Protein AF-A0A2C9LNF5-F1 (afdb_monomer_lite)

Structure (mmCIF, N/CA/C/O backbone):
data_AF-A0A2C9LNF5-F1
#
_entry.id   AF-A0A2C9LNF5-F1
#
loop_
_atom_site.group_PDB
_atom_site.id
_atom_site.type_symbol
_atom_site.label_atom_id
_atom_site.label_alt_id
_atom_site.label_comp_id
_atom_site.label_asym_id
_atom_site.label_entity_id
_atom_site.label_seq_id
_atom_site.pdbx_PDB_ins_code
_atom_site.Cartn_x
_atom_site.Cartn_y
_atom_site.Cartn_z
_atom_site.occupancy
_atom_site.B_iso_or_equiv
_atom_site.auth_seq_id
_atom_site.auth_comp_id
_atom_site.auth_asym_id
_atom_site.auth_atom_id
_atom_site.pdbx_PDB_model_num
ATOM 1 N N . MET A 1 1 ? -12.904 -6.988 4.070 1.00 43.22 1 MET A N 1
ATOM 2 C CA . MET A 1 1 ? -13.895 -7.306 3.022 1.00 43.22 1 MET A CA 1
ATOM 3 C C . MET A 1 1 ? -14.003 -8.823 2.944 1.00 43.22 1 MET A C 1
ATOM 5 O O . MET A 1 1 ? -12.980 -9.474 3.076 1.00 43.22 1 MET A O 1
ATOM 9 N N . ALA A 1 2 ? -15.214 -9.385 2.893 1.00 41.91 2 ALA A N 1
ATOM 10 C CA . ALA A 1 2 ? -15.442 -10.833 2.857 1.00 41.91 2 ALA A CA 1
ATOM 11 C C . ALA A 1 2 ? -16.106 -11.181 1.522 1.00 41.91 2 ALA A C 1
ATOM 13 O O . ALA A 1 2 ? -17.320 -11.073 1.374 1.00 41.91 2 ALA A O 1
ATOM 14 N N . GLY A 1 3 ? -15.278 -11.528 0.546 1.00 46.22 3 GLY A N 1
ATOM 15 C CA . GLY A 1 3 ? -15.667 -11.915 -0.802 1.00 46.22 3 GLY A CA 1
ATOM 16 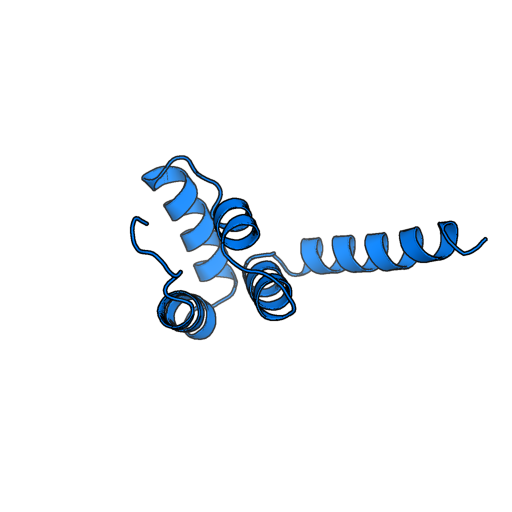C C . GLY A 1 3 ? -14.428 -12.466 -1.488 1.00 46.22 3 GLY A C 1
ATOM 17 O O . GLY A 1 3 ? -13.356 -11.886 -1.371 1.00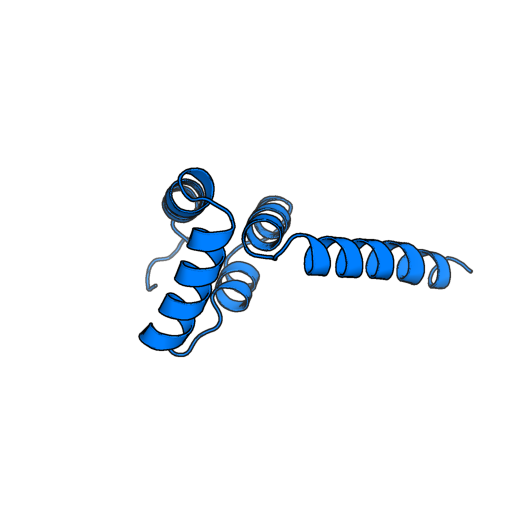 46.22 3 GLY A O 1
ATOM 18 N N . PHE A 1 4 ? -14.549 -13.643 -2.092 1.00 38.72 4 PHE A N 1
ATOM 19 C CA . PHE A 1 4 ? -13.458 -14.348 -2.757 1.00 38.72 4 PHE A CA 1
ATOM 20 C C . PHE A 1 4 ? -13.076 -13.565 -4.022 1.00 38.72 4 PHE A C 1
ATOM 22 O O . PHE A 1 4 ? -13.697 -13.741 -5.067 1.00 38.72 4 PHE A O 1
ATOM 29 N N . GLY A 1 5 ? -12.124 -12.644 -3.888 1.00 52.31 5 GLY A N 1
ATOM 30 C CA . GLY A 1 5 ? -11.744 -11.688 -4.924 1.00 52.31 5 GLY A CA 1
ATOM 31 C C . GLY A 1 5 ? -11.922 -10.252 -4.445 1.00 52.31 5 GLY A C 1
ATOM 32 O O . GLY A 1 5 ? -13.027 -9.806 -4.139 1.00 52.31 5 GLY A O 1
ATOM 33 N N . THR A 1 6 ? -10.810 -9.535 -4.378 1.00 60.12 6 THR A N 1
ATOM 34 C CA . THR A 1 6 ? -10.757 -8.097 -4.135 1.00 60.12 6 THR A CA 1
ATOM 35 C C . THR A 1 6 ? -11.476 -7.373 -5.268 1.00 60.12 6 THR A C 1
ATOM 37 O O . THR A 1 6 ? -11.219 -7.662 -6.434 1.00 60.12 6 THR A O 1
ATOM 40 N N . ASP A 1 7 ? -12.344 -6.404 -4.966 1.00 68.38 7 ASP A N 1
ATOM 41 C CA . ASP A 1 7 ? -12.909 -5.513 -5.984 1.00 68.38 7 ASP A CA 1
ATOM 42 C C . ASP A 1 7 ? -11.817 -4.562 -6.509 1.00 68.38 7 ASP A C 1
ATOM 44 O O . ASP A 1 7 ? -11.781 -3.372 -6.186 1.00 68.38 7 ASP A O 1
ATOM 48 N N . GLU A 1 8 ? -10.900 -5.083 -7.323 1.00 70.44 8 GLU A N 1
ATOM 49 C CA . GLU A 1 8 ? -9.814 -4.335 -7.966 1.00 70.44 8 GLU A CA 1
ATOM 50 C C . GLU A 1 8 ? -10.377 -3.123 -8.713 1.00 70.44 8 GLU A C 1
ATOM 52 O O . GLU A 1 8 ? -9.839 -2.023 -8.623 1.00 70.44 8 GLU A O 1
ATOM 57 N N . ALA A 1 9 ? -11.537 -3.290 -9.356 1.00 70.75 9 ALA A N 1
ATOM 58 C CA . ALA A 1 9 ? -12.273 -2.212 -10.002 1.00 70.75 9 ALA A CA 1
ATOM 59 C C . ALA A 1 9 ? -12.705 -1.110 -9.019 1.00 70.75 9 ALA A C 1
ATOM 61 O O . ALA A 1 9 ? -12.576 0.071 -9.339 1.00 70.75 9 ALA A O 1
ATOM 62 N N . ALA A 1 10 ? -13.173 -1.458 -7.815 1.00 74.62 10 ALA A N 1
ATOM 63 C CA . ALA A 1 10 ? -13.539 -0.472 -6.799 1.00 74.62 10 ALA A CA 1
ATOM 64 C C . ALA A 1 10 ? -12.299 0.250 -6.256 1.00 74.62 10 ALA A C 1
ATOM 66 O O . ALA A 1 10 ? -12.323 1.471 -6.098 1.00 74.62 10 ALA A O 1
ATOM 67 N N . ILE A 1 11 ? -11.195 -0.473 -6.045 1.00 76.31 11 ILE A N 1
ATOM 68 C CA . ILE A 1 11 ? -9.913 0.113 -5.632 1.00 76.31 11 ILE A CA 1
ATOM 69 C C . ILE A 1 11 ? -9.403 1.080 -6.704 1.00 76.31 11 ILE A C 1
ATOM 71 O O . ILE A 1 11 ? -9.044 2.206 -6.371 1.00 76.31 11 ILE A O 1
ATOM 75 N N . ILE A 1 12 ? -9.436 0.709 -7.988 1.00 76.62 12 ILE A N 1
ATOM 76 C CA . ILE A 1 12 ? -9.060 1.595 -9.104 1.00 76.62 12 ILE A CA 1
ATOM 77 C C . ILE A 1 12 ? -9.976 2.805 -9.155 1.00 76.62 12 ILE A C 1
ATOM 79 O O . ILE A 1 12 ? -9.502 3.915 -9.362 1.00 76.62 12 ILE A O 1
ATOM 83 N N . HIS A 1 13 ? -11.279 2.626 -8.963 1.00 78.38 13 HIS A N 1
ATOM 84 C CA . HIS A 1 13 ? -12.223 3.731 -9.046 1.00 78.38 13 HIS A CA 1
ATOM 85 C C . HIS A 1 13 ? -12.022 4.732 -7.901 1.00 78.38 13 HIS A C 1
ATOM 87 O O . HIS A 1 13 ? -12.071 5.943 -8.122 1.00 78.38 13 HIS A O 1
ATOM 93 N N . ILE A 1 14 ? -11.741 4.240 -6.691 1.00 76.94 14 ILE A N 1
ATOM 94 C CA . ILE A 1 14 ? -11.433 5.068 -5.521 1.00 76.94 14 ILE A CA 1
ATOM 95 C C . ILE A 1 14 ? -10.045 5.695 -5.670 1.00 76.94 14 ILE A C 1
ATOM 97 O O . ILE A 1 14 ? -9.899 6.894 -5.502 1.00 76.94 14 ILE A O 1
ATOM 101 N N . LEU A 1 15 ? -9.003 4.961 -6.042 1.00 77.88 15 LEU A N 1
ATOM 102 C CA . LEU A 1 15 ? -7.678 5.563 -6.196 1.00 77.88 15 LEU A CA 1
ATOM 103 C C . LEU A 1 15 ? -7.639 6.517 -7.399 1.00 77.88 15 LEU A C 1
ATOM 105 O O . LEU A 1 15 ? -7.155 7.635 -7.277 1.00 77.88 15 LEU A O 1
ATOM 109 N N . GLY A 1 16 ? -8.191 6.126 -8.541 1.00 78.12 16 GLY A N 1
ATOM 110 C CA . GLY A 1 16 ? -8.145 6.864 -9.803 1.00 78.12 16 GLY A CA 1
ATOM 111 C C . GLY A 1 16 ? -8.889 8.201 -9.797 1.00 78.12 16 GLY A C 1
ATOM 112 O O . GLY A 1 16 ? -8.435 9.130 -10.458 1.00 78.12 16 GLY A O 1
ATOM 113 N N . ASN A 1 17 ? -9.972 8.338 -9.024 1.00 80.75 17 ASN A N 1
ATOM 114 C CA . ASN A 1 17 ? -10.775 9.572 -8.983 1.00 80.75 17 ASN A CA 1
ATOM 115 C C . ASN A 1 17 ? -10.373 10.570 -7.883 1.00 80.75 17 ASN A C 1
ATOM 117 O O . ASN A 1 17 ? -10.976 11.637 -7.792 1.00 80.75 17 ASN A O 1
ATOM 121 N N . HIS A 1 18 ? -9.385 10.255 -7.041 1.00 80.19 18 HIS A N 1
ATOM 122 C CA . HIS A 1 18 ? -9.041 11.087 -5.883 1.00 80.19 18 HIS A CA 1
ATOM 123 C C . HIS A 1 18 ? -7.634 11.685 -5.992 1.00 80.19 18 HIS A C 1
ATOM 125 O O . HIS A 1 18 ? -6.692 11.063 -6.489 1.00 80.19 18 HIS A O 1
ATOM 131 N N . ASN A 1 19 ? -7.450 12.897 -5.475 1.00 81.81 19 ASN A N 1
ATOM 132 C CA . ASN A 1 19 ? -6.133 13.531 -5.397 1.00 81.81 19 ASN A CA 1
ATOM 133 C C . ASN A 1 19 ? -5.237 12.839 -4.358 1.00 81.81 19 ASN A C 1
ATOM 135 O O . ASN A 1 19 ? -5.717 12.165 -3.450 1.00 81.81 19 ASN A O 1
ATOM 139 N N . CYS A 1 20 ? -3.918 13.025 -4.462 1.00 77.19 20 CYS A N 1
ATOM 140 C CA . CYS A 1 20 ? -2.949 12.409 -3.544 1.00 77.19 20 CYS A CA 1
ATOM 141 C C . CYS A 1 20 ? -3.269 12.697 -2.062 1.00 77.19 20 CYS A C 1
ATOM 143 O O . CYS A 1 20 ? -3.210 11.790 -1.239 1.00 77.19 20 CYS A O 1
ATOM 145 N N . GLN A 1 21 ? -3.695 13.921 -1.726 1.00 81.25 21 GLN A N 1
ATOM 146 C CA . GLN A 1 21 ? -4.092 14.262 -0.353 1.00 81.25 21 GLN A CA 1
ATOM 147 C C . GLN A 1 21 ? -5.329 13.484 0.111 1.00 81.25 21 GLN A C 1
ATOM 149 O O . GLN A 1 21 ? -5.306 12.894 1.185 1.00 81.25 21 GLN A O 1
ATOM 154 N N . GLN A 1 22 ? -6.361 13.398 -0.731 1.00 86.06 22 GLN A N 1
ATOM 155 C CA . GLN A 1 22 ? -7.571 12.629 -0.431 1.00 86.06 22 GLN A CA 1
ATOM 156 C C . GLN A 1 22 ? -7.260 11.140 -0.257 1.00 86.06 22 GLN A C 1
ATOM 158 O O . GLN A 1 22 ? -7.802 10.494 0.630 1.00 86.06 22 GLN A O 1
ATOM 163 N N . ARG A 1 23 ? -6.341 10.583 -1.054 1.00 83.75 23 ARG A N 1
ATOM 164 C CA . ARG A 1 23 ? -5.900 9.187 -0.901 1.00 83.75 23 ARG A CA 1
ATOM 165 C C . ARG A 1 23 ? -5.222 8.935 0.446 1.00 83.75 23 ARG A C 1
ATOM 167 O O . ARG A 1 23 ? -5.463 7.900 1.062 1.00 83.75 23 ARG A O 1
ATOM 174 N N . ILE A 1 24 ? -4.421 9.886 0.926 1.00 82.31 24 ILE A N 1
ATOM 175 C CA . ILE A 1 24 ? -3.793 9.812 2.253 1.00 82.31 24 ILE A CA 1
ATOM 176 C C . ILE A 1 24 ? -4.857 9.881 3.355 1.00 82.31 24 ILE A C 1
ATOM 178 O O . ILE A 1 24 ? -4.814 9.086 4.294 1.00 82.31 24 ILE A O 1
ATOM 182 N N . GLU A 1 25 ? -5.832 10.782 3.229 1.00 86.19 25 GLU A N 1
ATOM 183 C CA . GLU A 1 25 ? -6.952 10.891 4.171 1.00 86.19 25 GLU A CA 1
ATOM 184 C C . GLU A 1 25 ? -7.801 9.615 4.197 1.00 86.19 25 GLU A C 1
ATOM 186 O O . GLU A 1 25 ? -8.129 9.122 5.273 1.00 86.19 25 GLU A O 1
ATOM 191 N N . ILE A 1 26 ? -8.086 9.015 3.038 1.00 84.38 26 ILE A N 1
ATOM 192 C CA . ILE A 1 26 ? -8.800 7.735 2.933 1.00 84.38 26 ILE A CA 1
ATOM 193 C C . ILE A 1 26 ? -8.018 6.621 3.635 1.00 84.38 26 ILE A C 1
ATOM 195 O O . ILE A 1 26 ? -8.608 5.842 4.382 1.00 84.38 26 ILE A O 1
ATOM 199 N N . ALA A 1 27 ? -6.696 6.556 3.460 1.00 82.44 27 ALA A N 1
ATOM 200 C CA . ALA A 1 27 ? -5.866 5.566 4.145 1.00 82.44 27 ALA A CA 1
ATOM 201 C C . ALA A 1 27 ? -5.902 5.737 5.677 1.00 82.44 27 ALA A C 1
ATOM 203 O O . ALA A 1 27 ? -5.978 4.750 6.413 1.00 82.44 27 ALA A O 1
ATOM 204 N N . GLN A 1 28 ? -5.898 6.980 6.167 1.00 85.38 28 GLN A N 1
ATOM 205 C CA . GLN A 1 28 ? -6.028 7.290 7.595 1.00 85.38 28 GLN A CA 1
ATOM 206 C C . GLN A 1 28 ? -7.428 6.965 8.134 1.00 85.38 28 GLN A C 1
ATOM 208 O O . GLN A 1 28 ? -7.563 6.367 9.206 1.00 85.38 28 GLN A O 1
ATOM 213 N N . ALA A 1 29 ? -8.472 7.311 7.381 1.00 86.81 29 ALA A N 1
ATOM 214 C CA . ALA A 1 29 ? -9.857 7.010 7.719 1.00 86.81 29 ALA A CA 1
ATOM 215 C C . ALA A 1 29 ? -10.101 5.496 7.760 1.00 86.81 29 ALA A C 1
ATOM 217 O O . ALA A 1 29 ? -10.704 5.006 8.711 1.00 86.81 29 ALA A O 1
ATOM 218 N N . TYR A 1 30 ? -9.557 4.737 6.803 1.00 84.50 30 TYR A N 1
ATOM 219 C CA . TYR A 1 30 ? -9.623 3.273 6.787 1.00 84.50 30 TYR A CA 1
ATOM 220 C C . TYR A 1 30 ? -8.947 2.664 8.017 1.00 84.50 30 TYR A C 1
ATOM 222 O O . TYR A 1 30 ? -9.527 1.806 8.683 1.00 84.50 30 TYR A O 1
ATOM 230 N N . LYS A 1 31 ? -7.761 3.170 8.379 1.00 85.44 31 LYS A N 1
ATOM 231 C CA . LYS A 1 31 ? -7.055 2.747 9.594 1.00 85.44 31 LYS A CA 1
ATOM 232 C C . LYS A 1 31 ? -7.868 3.011 10.858 1.00 85.44 31 LYS A C 1
ATOM 234 O O . LYS A 1 31 ? -7.882 2.176 11.755 1.00 85.44 31 LYS A O 1
ATOM 239 N N . THR A 1 32 ? -8.568 4.139 10.913 1.00 87.19 32 THR A N 1
ATOM 240 C CA . THR A 1 32 ? -9.409 4.510 12.061 1.00 87.19 32 THR A CA 1
ATOM 241 C C . THR A 1 32 ? -10.691 3.677 12.122 1.00 87.19 32 THR A C 1
ATOM 243 O O . THR A 1 32 ? -11.093 3.250 13.199 1.00 87.19 32 THR A O 1
ATOM 246 N N . ALA A 1 33 ? -11.320 3.415 10.975 1.00 85.88 33 ALA A N 1
ATOM 247 C CA . ALA A 1 33 ? -12.592 2.704 10.886 1.00 85.88 33 ALA A CA 1
ATOM 248 C C . ALA A 1 33 ? -12.455 1.187 11.091 1.00 85.88 33 ALA A C 1
ATOM 250 O O . ALA A 1 33 ? -13.294 0.579 11.750 1.00 85.88 33 ALA A O 1
ATOM 251 N N . TYR A 1 34 ? -11.404 0.576 10.537 1.00 81.00 34 TYR A N 1
ATOM 252 C CA . TYR A 1 34 ? -11.220 -0.880 10.536 1.00 81.00 34 TYR A CA 1
ATOM 253 C C . TYR A 1 34 ? -10.069 -1.357 11.426 1.00 81.00 34 TYR A C 1
ATOM 255 O O . TYR A 1 34 ? -9.892 -2.563 11.593 1.00 81.00 34 TYR A O 1
ATOM 263 N N . GLY A 1 35 ? -9.260 -0.444 11.974 1.00 82.12 35 GLY A N 1
ATOM 264 C CA . GLY A 1 35 ? -8.082 -0.789 12.779 1.00 82.12 35 GLY A CA 1
ATOM 265 C C . GLY A 1 35 ? -6.965 -1.477 11.986 1.00 82.12 35 GLY A C 1
ATOM 266 O O . GLY A 1 35 ? -6.034 -2.011 12.585 1.00 82.12 35 GLY A O 1
ATOM 267 N N . LYS A 1 36 ? -7.056 -1.493 10.651 1.00 80.44 36 LYS A N 1
ATOM 268 C CA . LYS A 1 36 ? -6.121 -2.167 9.744 1.00 80.44 36 LYS A CA 1
ATOM 269 C C . LYS A 1 36 ? -5.461 -1.169 8.808 1.00 80.44 36 LYS A C 1
ATOM 271 O O . LYS A 1 36 ? -6.089 -0.216 8.354 1.00 80.44 36 LYS A O 1
ATOM 276 N N . ASP A 1 37 ? -4.195 -1.402 8.493 1.00 82.62 37 ASP A N 1
ATOM 277 C CA . ASP A 1 37 ? -3.480 -0.598 7.510 1.00 82.62 37 ASP A CA 1
ATOM 278 C C . ASP A 1 37 ? -3.927 -0.982 6.093 1.00 82.62 37 ASP A C 1
ATOM 280 O O . ASP A 1 37 ? -3.665 -2.093 5.636 1.00 82.62 37 ASP A O 1
ATOM 284 N N . LEU A 1 38 ? -4.562 -0.037 5.388 1.00 81.31 38 LEU A N 1
ATOM 285 C CA . LEU A 1 38 ? -5.031 -0.213 4.006 1.00 81.31 38 LEU A CA 1
ATOM 286 C C . LEU A 1 38 ? -3.907 -0.700 3.078 1.00 81.31 38 LEU A C 1
ATOM 288 O O . LEU A 1 38 ? -4.124 -1.573 2.249 1.00 81.31 38 LEU A O 1
ATOM 292 N N . LEU A 1 39 ? -2.693 -0.167 3.258 1.00 79.44 39 LEU A N 1
ATOM 293 C CA . LEU A 1 39 ? -1.500 -0.587 2.517 1.00 79.44 39 LEU A CA 1
ATOM 294 C C . LEU A 1 39 ? -1.199 -2.079 2.703 1.00 79.44 39 LEU A C 1
ATOM 296 O O . LEU A 1 39 ? -0.869 -2.751 1.735 1.00 79.44 39 LEU A O 1
ATOM 300 N N . SER A 1 40 ? -1.303 -2.592 3.929 1.00 80.88 40 SER A N 1
ATOM 301 C CA . SER A 1 40 ? -1.009 -3.994 4.238 1.00 80.88 40 SER A CA 1
ATOM 302 C C . SER A 1 40 ? -2.091 -4.932 3.709 1.00 80.88 40 SER A C 1
ATOM 304 O O . SER A 1 40 ? -1.765 -6.011 3.228 1.00 80.88 40 SER A O 1
ATOM 306 N N . ASP A 1 41 ? -3.356 -4.510 3.773 1.00 82.12 41 ASP A N 1
ATOM 307 C CA . ASP A 1 41 ? -4.499 -5.252 3.223 1.00 82.12 41 ASP A CA 1
ATOM 308 C C . ASP A 1 41 ? -4.353 -5.379 1.696 1.00 82.12 41 ASP A C 1
ATOM 310 O O . ASP A 1 41 ? -4.355 -6.482 1.164 1.00 82.12 41 ASP A O 1
ATOM 314 N N . ILE A 1 42 ? -4.078 -4.266 1.003 1.00 79.69 42 ILE A N 1
ATOM 315 C CA . ILE A 1 42 ? -3.812 -4.240 -0.447 1.00 79.69 42 ILE A CA 1
ATOM 316 C C . ILE A 1 42 ? -2.618 -5.130 -0.805 1.00 79.69 42 ILE A C 1
ATOM 318 O O . ILE A 1 42 ? -2.675 -5.850 -1.794 1.00 79.69 42 ILE A O 1
ATOM 322 N N . LYS A 1 43 ? -1.560 -5.126 0.013 1.00 80.06 43 LYS A N 1
ATOM 323 C CA . LYS A 1 43 ? -0.376 -5.970 -0.194 1.00 80.06 43 LYS A CA 1
ATOM 324 C C . 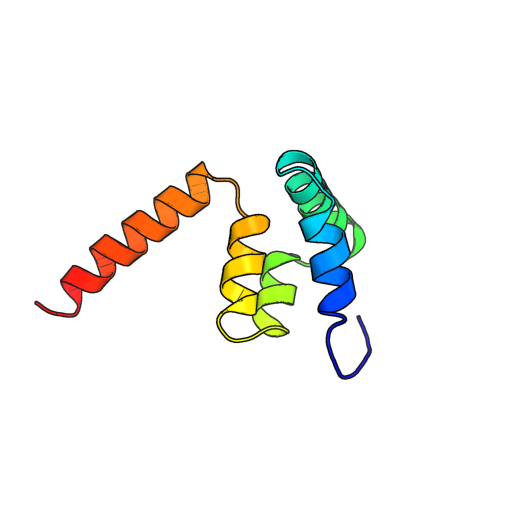LYS A 1 43 ? -0.646 -7.469 -0.024 1.00 80.06 43 LYS A C 1
ATOM 326 O O . LYS A 1 43 ? 0.064 -8.295 -0.580 1.00 80.06 43 LYS A O 1
ATOM 331 N N . SER A 1 44 ? -1.602 -7.821 0.830 1.00 79.88 44 SER A N 1
ATOM 332 C CA . SER A 1 44 ? -1.958 -9.216 1.099 1.00 79.88 44 SER A CA 1
ATOM 333 C C . SER A 1 44 ? -2.947 -9.762 0.073 1.00 79.88 44 SER A C 1
ATOM 335 O O . SER A 1 44 ? -2.978 -10.966 -0.159 1.00 79.88 44 SER A O 1
ATOM 337 N N . GLU A 1 45 ? -3.767 -8.881 -0.496 1.00 78.38 45 GLU A N 1
ATOM 338 C CA . GLU A 1 45 ? -4.884 -9.234 -1.371 1.00 78.38 45 GLU A CA 1
ATOM 339 C C . GLU A 1 45 ? -4.554 -9.073 -2.863 1.00 78.38 45 GLU A C 1
ATOM 341 O O . GLU A 1 45 ? -5.177 -9.722 -3.700 1.00 78.38 45 GLU A O 1
ATOM 346 N N . LEU A 1 46 ? -3.592 -8.214 -3.217 1.00 80.19 46 LEU A N 1
ATOM 347 C CA . LEU A 1 46 ? -3.127 -8.009 -4.591 1.00 80.19 46 LEU A CA 1
ATOM 348 C C . LEU A 1 46 ? -1.724 -8.581 -4.770 1.00 80.19 46 LEU A C 1
ATOM 350 O O . LEU A 1 46 ? -0.932 -8.621 -3.835 1.00 80.19 46 LEU A O 1
ATOM 354 N N . THR A 1 47 ? -1.408 -8.998 -5.993 1.00 77.12 47 THR A N 1
ATOM 355 C CA . THR A 1 47 ? -0.072 -9.476 -6.369 1.00 77.12 47 THR A CA 1
ATOM 356 C C . THR A 1 47 ? 0.327 -8.946 -7.744 1.00 77.12 47 THR A C 1
ATOM 358 O O . THR A 1 47 ? -0.518 -8.727 -8.611 1.00 77.12 47 THR A O 1
ATOM 361 N N . GLY A 1 48 ? 1.631 -8.750 -7.953 1.00 80.69 48 GLY A N 1
ATOM 362 C CA . GLY A 1 48 ? 2.200 -8.327 -9.239 1.00 80.69 48 GLY A CA 1
ATOM 363 C C . GLY A 1 48 ? 2.191 -6.810 -9.452 1.00 80.69 48 GLY A C 1
ATOM 364 O O . GLY A 1 48 ? 2.211 -6.033 -8.500 1.00 80.69 48 GLY A O 1
ATOM 365 N N . ASP A 1 49 ? 2.162 -6.373 -10.713 1.00 79.69 49 ASP A N 1
ATOM 366 C CA . ASP A 1 49 ? 2.305 -4.952 -11.079 1.00 79.69 49 ASP A CA 1
ATOM 367 C C . ASP A 1 49 ? 1.184 -4.067 -10.513 1.00 79.69 49 ASP A C 1
ATOM 369 O O . ASP A 1 49 ? 1.378 -2.889 -10.209 1.00 79.69 49 ASP A O 1
ATOM 373 N N . PHE A 1 50 ? -0.006 -4.643 -10.341 1.00 79.38 50 PHE A N 1
ATOM 374 C CA . PHE A 1 50 ? -1.174 -3.929 -9.845 1.00 79.38 50 PHE A CA 1
ATOM 375 C C . PHE A 1 50 ? -1.043 -3.542 -8.361 1.00 79.38 50 PHE A C 1
ATOM 377 O O . PHE A 1 50 ? -1.444 -2.442 -7.965 1.00 79.38 50 PHE A O 1
ATOM 384 N N . GLU A 1 51 ? -0.403 -4.400 -7.561 1.00 83.00 51 GLU A N 1
ATOM 385 C CA . GLU A 1 51 ? -0.018 -4.101 -6.179 1.00 83.00 51 GLU A CA 1
ATOM 386 C C . GLU A 1 51 ? 0.945 -2.908 -6.147 1.00 83.00 51 GLU A C 1
ATOM 388 O O . GLU A 1 51 ? 0.703 -1.931 -5.435 1.00 83.00 51 GLU A O 1
ATOM 393 N N . GLU A 1 52 ? 2.007 -2.946 -6.960 1.00 81.88 52 GLU A N 1
ATOM 394 C CA . GLU A 1 52 ? 3.055 -1.919 -6.957 1.00 81.88 52 GLU A CA 1
ATOM 395 C C . GLU A 1 52 ? 2.49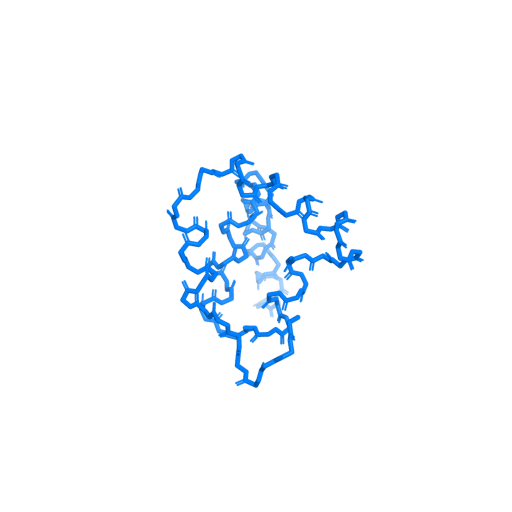5 -0.540 -7.343 1.00 81.88 52 GLU A C 1
ATOM 397 O O . GLU A 1 52 ? 2.808 0.463 -6.693 1.00 81.88 52 GLU A O 1
ATOM 402 N N . VAL A 1 53 ? 1.578 -0.485 -8.315 1.00 83.81 53 VAL A N 1
ATOM 403 C CA . VAL A 1 53 ? 0.880 0.753 -8.699 1.00 83.81 53 VAL A CA 1
ATOM 404 C C . VAL A 1 53 ? -0.044 1.254 -7.586 1.00 83.81 53 VAL A C 1
ATOM 406 O O . VAL A 1 53 ? -0.018 2.443 -7.258 1.00 83.81 53 VAL A O 1
ATOM 409 N N . CYS A 1 54 ? -0.847 0.388 -6.962 1.00 82.69 54 CYS A N 1
ATOM 410 C CA . CYS A 1 54 ? -1.744 0.803 -5.878 1.00 82.69 54 CYS A CA 1
ATOM 411 C C . CYS A 1 54 ? -0.970 1.324 -4.659 1.00 82.69 54 CYS A C 1
ATOM 413 O O . CYS A 1 54 ? -1.317 2.370 -4.101 1.00 82.69 54 CYS A O 1
ATOM 415 N N . LEU A 1 55 ? 0.113 0.640 -4.278 1.00 81.94 55 LEU A N 1
ATOM 416 C CA . LEU A 1 55 ? 1.016 1.078 -3.213 1.00 81.94 55 LEU A CA 1
ATOM 417 C C . LEU A 1 55 ? 1.663 2.423 -3.557 1.00 81.94 55 LEU A C 1
ATOM 419 O O . LEU A 1 55 ? 1.743 3.300 -2.693 1.00 81.94 55 LEU A O 1
ATOM 423 N N . ALA A 1 56 ? 2.083 2.614 -4.810 1.00 83.50 56 ALA A N 1
ATOM 424 C CA . ALA A 1 56 ? 2.674 3.866 -5.265 1.00 83.50 56 ALA A CA 1
ATOM 425 C C . ALA A 1 56 ? 1.694 5.041 -5.169 1.00 83.50 56 ALA A C 1
ATOM 427 O O . ALA A 1 56 ? 2.056 6.116 -4.697 1.00 83.50 56 ALA A O 1
ATOM 428 N N . LEU A 1 57 ? 0.435 4.822 -5.546 1.00 83.69 57 LEU A N 1
ATOM 429 C CA . LEU A 1 57 ? -0.616 5.840 -5.505 1.00 83.69 57 LEU A CA 1
ATOM 430 C C . LEU A 1 57 ? -1.047 6.221 -4.080 1.00 83.69 57 LEU A C 1
ATOM 432 O O . LEU A 1 57 ? -1.490 7.348 -3.857 1.00 83.69 57 LEU A O 1
ATOM 436 N N . LEU A 1 58 ? -0.938 5.297 -3.125 1.00 82.00 58 LEU A N 1
ATOM 437 C CA . LEU A 1 58 ? -1.253 5.525 -1.709 1.00 82.00 58 LEU A CA 1
ATOM 438 C C . LEU A 1 58 ? -0.071 6.075 -0.903 1.00 82.00 58 LEU A C 1
ATOM 440 O O . LEU A 1 58 ? -0.244 6.501 0.242 1.00 82.00 58 LEU A O 1
ATOM 444 N N . THR A 1 59 ? 1.129 6.076 -1.479 1.00 83.00 59 THR A N 1
ATOM 445 C CA . THR A 1 59 ? 2.343 6.536 -0.808 1.00 83.00 59 THR A CA 1
ATOM 446 C C . THR A 1 59 ? 2.634 7.989 -1.193 1.00 83.00 59 THR A C 1
ATOM 448 O O . THR A 1 59 ? 2.635 8.326 -2.375 1.00 83.00 59 THR A O 1
ATOM 451 N N . PRO A 1 60 ? 2.908 8.891 -0.229 1.00 83.25 60 PRO A N 1
ATOM 452 C CA . PRO A 1 60 ? 3.300 10.255 -0.561 1.00 83.25 60 PRO A CA 1
ATOM 453 C C . PRO A 1 60 ? 4.595 10.252 -1.390 1.00 83.25 60 PRO A C 1
ATOM 455 O O . PRO A 1 60 ? 5.502 9.472 -1.081 1.00 83.25 60 PRO A O 1
ATOM 458 N N . PRO A 1 61 ? 4.740 11.161 -2.373 1.00 81.25 61 PRO A N 1
ATOM 459 C CA . PRO A 1 61 ? 5.821 11.115 -3.362 1.00 81.25 61 PRO A CA 1
ATOM 460 C C . PRO A 1 61 ? 7.208 11.063 -2.714 1.00 81.25 61 PRO A C 1
ATOM 462 O O . PRO A 1 61 ? 8.011 10.209 -3.044 1.00 81.25 61 PRO A O 1
ATOM 465 N N . ARG A 1 62 ? 7.435 11.851 -1.656 1.00 85.19 62 ARG A N 1
ATOM 466 C CA . ARG A 1 62 ? 8.708 11.870 -0.909 1.00 85.19 62 ARG A CA 1
ATOM 467 C C . ARG A 1 62 ? 9.105 10.505 -0.339 1.00 85.19 62 ARG A C 1
ATOM 469 O O . ARG A 1 62 ? 10.285 10.181 -0.261 1.00 85.19 62 ARG A O 1
ATOM 476 N N . LYS A 1 63 ? 8.121 9.728 0.123 1.00 85.69 63 LYS A N 1
ATOM 477 C CA . LYS A 1 63 ? 8.350 8.398 0.696 1.00 85.69 63 LYS A CA 1
ATOM 478 C C . LYS A 1 63 ? 8.550 7.371 -0.413 1.00 85.69 63 LYS A C 1
ATOM 480 O O . LYS A 1 63 ? 9.425 6.525 -0.273 1.00 85.69 63 LYS A O 1
ATOM 485 N N . LEU A 1 64 ? 7.799 7.495 -1.507 1.00 85.56 64 LEU A N 1
ATOM 486 C CA . LEU A 1 64 ? 7.989 6.679 -2.699 1.00 85.56 64 LEU A CA 1
ATO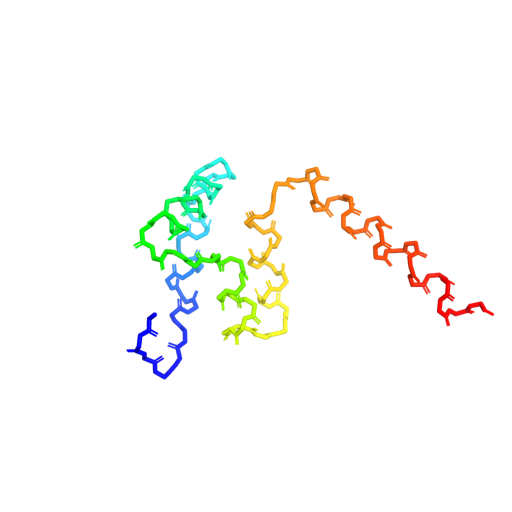M 487 C C . LEU A 1 64 ? 9.397 6.871 -3.278 1.00 85.56 64 LEU A C 1
ATOM 489 O O . LEU A 1 64 ? 10.106 5.891 -3.472 1.00 85.56 64 LEU A O 1
ATOM 493 N N . ASP A 1 65 ? 9.836 8.116 -3.451 1.00 85.50 65 ASP A N 1
ATOM 494 C CA . ASP A 1 65 ? 11.172 8.455 -3.945 1.00 85.50 65 ASP A CA 1
ATOM 495 C C . ASP A 1 65 ? 12.260 7.853 -3.050 1.00 85.50 65 ASP A C 1
ATOM 497 O O . ASP A 1 65 ? 13.179 7.197 -3.534 1.00 85.50 65 ASP A O 1
ATOM 501 N N . ALA A 1 66 ? 12.128 8.001 -1.727 1.00 88.38 66 ALA A N 1
ATOM 502 C CA . ALA A 1 66 ? 13.060 7.405 -0.773 1.00 88.38 66 ALA A CA 1
ATOM 503 C C . ALA A 1 66 ? 13.080 5.869 -0.856 1.00 88.38 66 ALA A C 1
ATOM 505 O O . ALA A 1 66 ? 14.151 5.266 -0.786 1.00 88.38 66 ALA A O 1
ATOM 506 N N . GLN A 1 67 ? 11.920 5.227 -1.030 1.00 86.44 67 GLN A N 1
ATOM 507 C CA . GLN A 1 67 ? 11.827 3.775 -1.199 1.00 86.44 67 GLN A CA 1
ATOM 508 C C . GLN A 1 67 ? 12.468 3.310 -2.508 1.00 86.44 67 GLN A C 1
ATOM 510 O O . GLN A 1 67 ? 13.199 2.323 -2.494 1.00 86.44 67 GLN A O 1
ATOM 515 N N . GLN A 1 68 ? 12.240 4.019 -3.614 1.00 86.38 68 GLN A N 1
ATOM 516 C CA . GLN A 1 68 ? 12.821 3.686 -4.915 1.00 86.38 68 GLN A CA 1
ATOM 517 C C . GLN A 1 68 ? 14.337 3.903 -4.924 1.00 86.38 68 GLN A C 1
ATOM 519 O O . GLN A 1 68 ? 15.073 3.027 -5.373 1.00 86.38 68 GLN A O 1
ATOM 524 N N . LEU A 1 69 ? 14.826 5.003 -4.340 1.00 88.12 69 LEU A N 1
ATOM 525 C CA . LEU A 1 69 ? 16.261 5.241 -4.146 1.00 88.12 69 LEU A CA 1
ATOM 526 C C . LEU A 1 69 ? 16.896 4.152 -3.279 1.00 88.12 69 LEU A C 1
ATOM 528 O O . LEU A 1 69 ? 17.947 3.620 -3.628 1.00 88.12 69 LEU A O 1
ATOM 532 N N . HIS A 1 70 ? 16.249 3.774 -2.175 1.00 87.44 70 HIS A N 1
ATOM 533 C CA . HIS A 1 70 ? 16.736 2.699 -1.317 1.00 87.44 70 HIS A CA 1
ATOM 534 C C . HIS A 1 70 ? 16.765 1.349 -2.044 1.00 87.44 70 HIS A C 1
ATOM 536 O O . HIS A 1 70 ? 17.767 0.644 -1.965 1.00 87.44 70 HIS A O 1
ATOM 542 N N . LYS A 1 71 ? 15.711 1.007 -2.798 1.00 84.75 71 LYS A N 1
ATOM 543 C CA . LYS A 1 71 ? 15.638 -0.217 -3.614 1.00 84.75 71 LYS A CA 1
ATOM 544 C C . LYS A 1 71 ? 16.754 -0.236 -4.664 1.00 84.75 71 LYS A C 1
ATOM 546 O O . LYS A 1 71 ? 17.458 -1.235 -4.774 1.00 84.75 71 LYS A O 1
ATOM 551 N N . ALA A 1 72 ? 16.975 0.878 -5.363 1.00 86.19 72 ALA A N 1
ATOM 552 C CA . ALA A 1 72 ? 18.031 1.013 -6.365 1.00 86.19 72 ALA A CA 1
ATOM 553 C C . ALA A 1 72 ? 19.436 0.840 -5.764 1.00 86.19 72 ALA A C 1
ATOM 555 O O . ALA A 1 72 ? 20.250 0.098 -6.306 1.00 86.19 72 ALA A O 1
ATOM 556 N N . ILE A 1 73 ? 19.709 1.467 -4.617 1.00 86.25 73 ILE A N 1
ATOM 557 C CA . ILE A 1 73 ? 21.005 1.351 -3.932 1.00 86.25 73 ILE A CA 1
ATOM 558 C C . ILE A 1 73 ? 21.190 -0.055 -3.346 1.00 86.25 73 ILE A C 1
ATOM 560 O O . ILE A 1 73 ? 22.272 -0.624 -3.445 1.00 86.25 73 ILE A O 1
ATOM 564 N N . SER A 1 74 ? 20.144 -0.650 -2.771 1.00 81.19 74 SER A N 1
ATOM 565 C CA . SER A 1 74 ? 20.209 -1.986 -2.168 1.00 81.19 74 SER A CA 1
ATOM 566 C C . SER A 1 74 ? 20.449 -3.091 -3.197 1.00 81.19 74 SER A C 1
ATOM 568 O O . SER A 1 74 ? 21.135 -4.060 -2.886 1.00 81.19 74 SER A O 1
ATOM 570 N N . VAL A 1 75 ? 19.903 -2.969 -4.411 1.00 66.00 75 VAL A N 1
ATOM 571 C CA . VAL A 1 75 ? 20.119 -3.952 -5.488 1.00 66.00 75 VAL A CA 1
ATOM 572 C C . VAL A 1 75 ? 21.582 -3.979 -5.936 1.00 66.00 75 VAL A C 1
ATOM 574 O O . VAL A 1 75 ? 22.101 -5.049 -6.244 1.00 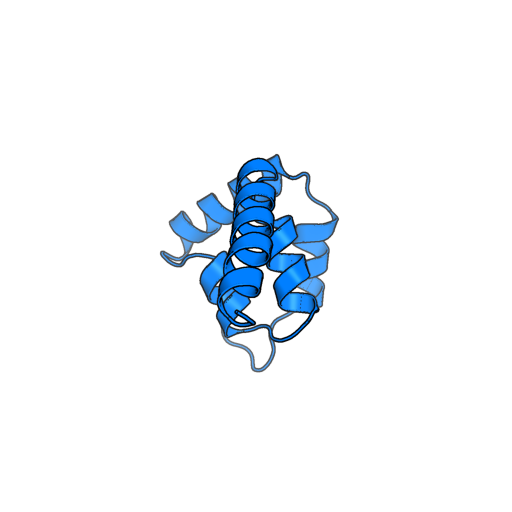66.00 75 VAL A O 1
ATOM 577 N N . ILE A 1 76 ? 22.281 -2.841 -5.897 1.00 60.47 76 ILE A N 1
ATOM 578 C CA . ILE A 1 76 ? 23.708 -2.758 -6.253 1.00 60.47 76 ILE A CA 1
ATOM 579 C C . ILE A 1 76 ? 24.577 -3.606 -5.303 1.00 60.47 76 ILE A C 1
ATOM 581 O O . ILE A 1 76 ? 25.549 -4.214 -5.743 1.00 60.47 76 ILE A O 1
ATOM 585 N N . TYR A 1 77 ? 24.189 -3.729 -4.029 1.00 54.75 77 TYR A N 1
ATOM 586 C CA . TYR A 1 77 ? 24.907 -4.538 -3.035 1.00 54.75 77 TYR A CA 1
ATOM 587 C C . TYR A 1 77 ? 24.683 -6.054 -3.151 1.00 54.75 77 TYR A C 1
ATOM 589 O O . TYR A 1 77 ? 25.396 -6.810 -2.506 1.00 54.75 77 TYR A O 1
ATOM 597 N N . ILE A 1 78 ? 23.706 -6.515 -3.938 1.00 53.97 78 ILE A N 1
ATOM 598 C CA . ILE A 1 78 ? 23.442 -7.954 -4.143 1.00 53.97 78 ILE A CA 1
ATOM 599 C C . ILE A 1 78 ? 24.236 -8.512 -5.338 1.00 53.97 78 ILE A C 1
ATOM 601 O O . ILE A 1 78 ? 24.447 -9.718 -5.431 1.00 53.97 78 ILE A O 1
ATOM 605 N N . PHE A 1 79 ? 24.698 -7.638 -6.237 1.00 50.81 79 PHE A N 1
ATOM 606 C CA . PHE A 1 79 ? 25.477 -7.997 -7.427 1.00 50.81 79 PHE A CA 1
ATOM 607 C C . PHE A 1 79 ? 26.983 -7.687 -7.311 1.00 50.81 79 PHE A C 1
ATOM 609 O O . PHE A 1 79 ? 27.698 -7.832 -8.303 1.00 50.81 79 PHE A O 1
ATOM 616 N N . THR A 1 80 ? 27.464 -7.277 -6.131 1.00 47.38 80 THR A N 1
ATOM 617 C CA . THR A 1 80 ? 28.898 -7.124 -5.809 1.00 47.38 80 THR A CA 1
ATOM 618 C C . THR A 1 80 ? 29.292 -8.149 -4.759 1.00 47.38 80 THR A C 1
ATOM 620 O O . THR A 1 80 ? 30.343 -8.800 -4.940 1.00 47.38 80 THR A O 1
#

pLDDT: mean 77.22, std 11.91, range [38.72, 88.38]

Sequence (80 aa):
MAGFGTDEAAIIHILGNHNCQQRIEIAQAYKTAYGKDLLSDIKSELTGDFEEVCLALLTPPRKLDAQQLHKAISVIYIFT

InterPro domains:
  IPR001464 Annexin [PR00196] (2-24)
  IPR001464 Annexin [PR00196] (42-58)
  IPR018502 Annexin repeat [PF00191] (1-57)
  IPR018502 Annexin repeat [PS51897] (1-59)
  IPR018502 Annexin repeat [SM00335] (5-57)
  IPR037104 Annexin superfamily [G3DSA:1.10.220.10] (1-59)
  IPR037104 Annexin superfamily [SSF47874] (1-74)

Secondary structure (DSSP, 8-state):
--SSS--HHHHHHHHHTS-HHHHHHHHHHHHHHHSS-HHHHHHHH--SHHHHHHHHHHS-HHHHHHHHHHHHHHHHTT--

Organism: Biomphalaria glabrata (NCBI:txid6526)

Radius of gyration: 14.41 Å; chains: 1; bounding box: 45×29×24 Å

Foldseek 3Di:
DDDPADPLVVLCVVLVVDDLVVLQVVQVVCCVPVVDRPLVVLVVRDDDPSNVVSNCSSDDPVVVVVVVVCVVVVVVVVVD